Protein AF-A0A920QFM8-F1 (afdb_monomer_lite)

Foldseek 3Di:
DDDDPVVVVVVVVVVVVVCVVVVDPDPPPPPDPPPQPDPVLVVDDDPVSSVVVSVVVVVVVVVVVVVVVVVVVVVVVVVVVLVVVQVVPPPDPDPPPNPPPPPPDPVPDPPPDDDDD

Secondary structure (DSSP, 8-state):
----HHHHHHHHHHHHHHHHHHTSSS----------SSGGGGG--SHHHHHHHHHHHHHHHHHHHHHHHHHHHHHHHHHHHHHHHHHTTTSSPPPTT-----PPPGGGS--TT----

Structure (mmCIF, N/CA/C/O backbone):
data_AF-A0A920QFM8-F1
#
_entry.id   AF-A0A920QFM8-F1
#
loop_
_atom_site.group_PDB
_atom_site.id
_atom_site.type_symbol
_atom_site.label_atom_id
_atom_site.label_alt_id
_atom_site.label_comp_id
_atom_site.label_asym_id
_atom_site.label_entity_id
_atom_site.label_seq_id
_atom_site.pdbx_PDB_ins_code
_atom_site.Cartn_x
_atom_site.Cartn_y
_atom_site.Cartn_z
_atom_site.occupancy
_atom_site.B_iso_or_equiv
_atom_site.auth_seq_id
_atom_site.auth_comp_id
_atom_site.auth_asym_id
_atom_site.auth_atom_id
_atom_site.pdbx_PDB_model_num
ATOM 1 N N . MET A 1 1 ? -30.420 27.081 65.903 1.00 52.19 1 MET A N 1
ATOM 2 C CA . MET A 1 1 ? -29.698 25.853 65.495 1.00 52.19 1 MET A CA 1
ATOM 3 C C . MET A 1 1 ? -28.264 25.964 65.990 1.00 52.19 1 MET A C 1
ATOM 5 O O . MET A 1 1 ? -27.603 26.933 65.645 1.00 52.19 1 MET A O 1
ATOM 9 N N . LYS A 1 2 ? -27.818 25.069 66.882 1.00 56.44 2 LYS A N 1
ATOM 10 C CA . LYS A 1 2 ? -26.460 25.116 67.451 1.00 56.44 2 LYS A CA 1
ATOM 11 C C . LYS A 1 2 ? -25.450 24.761 66.357 1.00 56.44 2 LYS A C 1
ATOM 13 O O . LYS A 1 2 ? -25.511 23.669 65.801 1.00 56.44 2 LYS A O 1
ATOM 18 N N . TYR A 1 3 ? -24.564 25.701 66.043 1.00 58.47 3 TYR A N 1
ATOM 19 C CA . TYR A 1 3 ? -23.457 25.510 65.112 1.00 58.47 3 TYR A CA 1
ATOM 20 C C . TYR A 1 3 ? -22.505 24.468 65.702 1.00 58.47 3 TYR A C 1
ATOM 22 O O . TYR A 1 3 ? -21.868 24.730 66.720 1.00 58.47 3 TYR A O 1
ATOM 30 N N . ASN A 1 4 ? -22.470 23.268 65.117 1.00 68.75 4 ASN A N 1
ATOM 31 C CA . ASN A 1 4 ? -21.675 22.163 65.639 1.00 68.75 4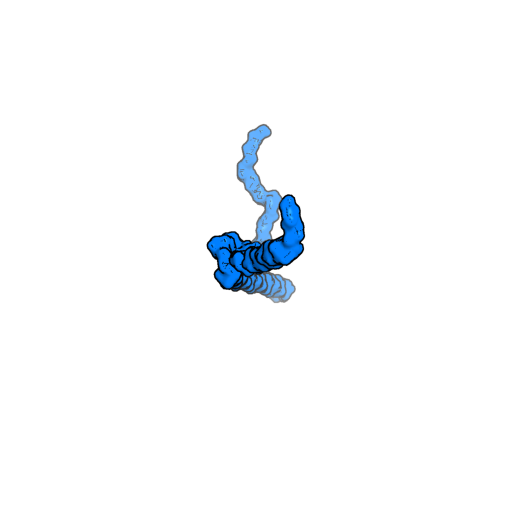 ASN A CA 1
ATOM 32 C C . ASN A 1 4 ? -20.498 21.900 64.680 1.00 68.75 4 ASN A C 1
ATOM 34 O O . ASN A 1 4 ? -20.677 21.233 63.657 1.00 68.75 4 ASN A O 1
ATOM 38 N N . PRO A 1 5 ? -19.307 22.462 64.956 1.00 69.88 5 PRO A N 1
ATOM 39 C CA . PRO A 1 5 ? -18.204 22.528 63.994 1.00 69.88 5 PRO A CA 1
ATOM 40 C C . PRO A 1 5 ? -17.694 21.143 63.576 1.00 69.88 5 PRO A C 1
ATOM 42 O O . PRO A 1 5 ? -17.269 20.960 62.439 1.00 69.88 5 PRO A O 1
ATOM 45 N N . LEU A 1 6 ? -17.820 20.149 64.460 1.00 75.56 6 LEU A N 1
ATOM 46 C CA . LEU A 1 6 ? -17.471 18.755 64.185 1.00 75.56 6 LEU A CA 1
ATOM 47 C C . LEU A 1 6 ? -18.340 18.136 63.083 1.00 75.56 6 LEU A C 1
ATOM 49 O O . LEU A 1 6 ? -17.827 17.421 62.230 1.00 75.56 6 LEU A O 1
ATOM 53 N N . ILE A 1 7 ? -19.640 18.445 63.059 1.00 77.19 7 ILE A N 1
ATOM 54 C CA . ILE A 1 7 ? -20.569 17.889 62.065 1.00 77.19 7 ILE A CA 1
ATOM 55 C C . ILE A 1 7 ? -20.259 18.470 60.681 1.00 77.19 7 ILE A C 1
ATOM 57 O O . ILE A 1 7 ? -20.156 17.729 59.708 1.00 77.19 7 ILE A O 1
ATOM 61 N N . ASN A 1 8 ? -20.016 19.779 60.598 1.00 76.50 8 ASN A N 1
ATOM 62 C CA . ASN A 1 8 ? -19.649 20.428 59.337 1.00 76.50 8 ASN A CA 1
ATOM 63 C C . ASN A 1 8 ? -18.282 19.966 58.819 1.00 76.50 8 ASN A C 1
ATOM 65 O O . ASN A 1 8 ? -18.108 19.823 57.610 1.00 76.50 8 ASN A O 1
ATOM 69 N N . PHE A 1 9 ? -17.328 19.696 59.715 1.00 81.19 9 PHE A N 1
ATOM 70 C CA . PHE A 1 9 ? -16.028 19.152 59.334 1.00 81.19 9 PHE A CA 1
ATOM 71 C C . PHE A 1 9 ? -16.165 17.754 58.724 1.00 81.19 9 PHE A C 1
ATOM 73 O O . PHE A 1 9 ? -15.629 17.508 57.648 1.00 81.19 9 PHE A O 1
ATOM 80 N N . VAL A 1 10 ? -16.945 16.872 59.356 1.00 85.00 10 VAL A N 1
ATOM 81 C CA . VAL A 1 10 ? -17.202 15.512 58.855 1.00 85.00 10 VAL A CA 1
ATOM 82 C C . VAL A 1 10 ? -17.940 15.532 57.514 1.00 85.00 10 VAL A C 1
ATOM 84 O O . VAL A 1 10 ? -17.592 14.778 56.610 1.00 85.00 10 VAL A O 1
ATOM 87 N N . ILE A 1 11 ? -18.926 16.417 57.347 1.00 84.00 11 ILE A N 1
ATOM 88 C CA . ILE A 1 11 ? -19.647 16.559 56.075 1.00 84.00 11 ILE A CA 1
ATOM 89 C C . ILE A 1 11 ? -18.704 17.066 54.978 1.00 84.00 11 ILE A C 1
ATOM 91 O O . ILE A 1 11 ? -18.696 16.513 53.883 1.00 84.00 11 ILE A O 1
ATOM 95 N N . SER A 1 12 ? -17.878 18.074 55.269 1.00 82.25 12 SER A N 1
ATOM 96 C CA . SER A 1 12 ? -16.934 18.650 54.304 1.00 82.25 12 SER A CA 1
ATOM 97 C C . SER A 1 12 ? -15.873 17.641 53.850 1.00 82.25 12 SER A C 1
ATOM 99 O O . SER A 1 12 ? -15.618 17.498 52.653 1.00 82.25 12 SER A O 1
ATOM 101 N N . THR A 1 13 ? -15.298 16.872 54.781 1.00 84.00 13 THR A N 1
ATOM 102 C CA . THR A 1 13 ? -14.304 15.842 54.448 1.00 84.00 13 THR A CA 1
ATOM 103 C C . THR A 1 13 ? -14.917 14.678 53.676 1.00 84.00 13 THR A C 1
ATOM 105 O O . THR A 1 13 ? -14.304 14.205 52.719 1.00 84.00 13 THR A O 1
ATOM 108 N N . ALA A 1 14 ? -16.141 14.260 54.013 1.00 84.62 14 ALA A N 1
ATOM 109 C CA . ALA A 1 14 ? -16.869 13.243 53.256 1.00 84.62 14 ALA A CA 1
ATOM 110 C C . ALA A 1 14 ? -17.173 13.703 51.820 1.00 84.62 14 ALA A C 1
ATOM 112 O O . ALA A 1 14 ? -17.014 12.931 50.872 1.00 84.62 14 ALA A O 1
ATOM 113 N N . LEU A 1 15 ? -17.550 14.973 51.641 1.00 83.06 15 LEU A N 1
ATOM 114 C CA . LEU A 1 15 ? -17.834 15.544 50.325 1.00 83.06 15 LEU A CA 1
ATOM 115 C C . LEU A 1 15 ? -16.563 15.623 49.470 1.00 83.06 15 LEU A C 1
ATOM 117 O O . LEU A 1 15 ? -16.568 15.185 48.321 1.00 83.06 15 LEU A O 1
ATOM 121 N N . LEU A 1 16 ? -15.447 16.074 50.046 1.00 80.94 16 LEU A N 1
ATOM 122 C CA . LEU A 1 16 ? -14.148 16.093 49.369 1.00 80.94 16 LEU A CA 1
ATOM 123 C C . LEU A 1 16 ? -13.668 14.683 49.002 1.00 80.94 16 LEU A C 1
ATOM 125 O O . LEU A 1 16 ? -13.232 14.465 47.873 1.00 80.94 16 LEU A O 1
ATOM 129 N N . ALA A 1 17 ? -13.813 13.710 49.906 1.00 80.06 17 ALA A N 1
ATOM 130 C CA . ALA A 1 17 ? -13.486 12.316 49.622 1.00 80.06 17 ALA A CA 1
ATOM 131 C C . ALA A 1 17 ? -14.340 11.762 48.471 1.00 80.06 17 ALA A C 1
ATOM 133 O O . ALA A 1 17 ? -13.810 11.090 47.588 1.00 80.06 17 ALA A O 1
ATOM 134 N N . SER A 1 18 ? -15.635 12.097 48.423 1.00 77.00 18 SER A N 1
ATOM 135 C CA . SER A 1 18 ? -16.528 11.682 47.335 1.00 77.00 18 SER A CA 1
ATOM 136 C C . SER A 1 18 ? -16.143 12.294 45.984 1.00 77.00 18 SER A C 1
ATOM 138 O O . SER A 1 18 ? -16.150 11.591 44.976 1.00 77.00 18 SER A O 1
ATOM 140 N N . ILE A 1 19 ? -15.711 13.560 45.957 1.00 75.69 19 ILE A N 1
ATOM 141 C CA . ILE A 1 19 ? -15.235 14.224 44.737 1.00 75.69 19 ILE A CA 1
ATOM 142 C C . ILE A 1 19 ? -13.947 13.553 44.246 1.00 75.69 19 ILE A C 1
ATOM 144 O O . ILE A 1 19 ? -13.844 13.227 43.064 1.00 75.69 19 ILE A O 1
ATOM 148 N N . VAL A 1 20 ? -13.006 13.258 45.148 1.00 70.81 20 VAL A N 1
ATOM 149 C CA . VAL A 1 20 ? -11.749 12.566 44.815 1.00 70.81 20 VAL A C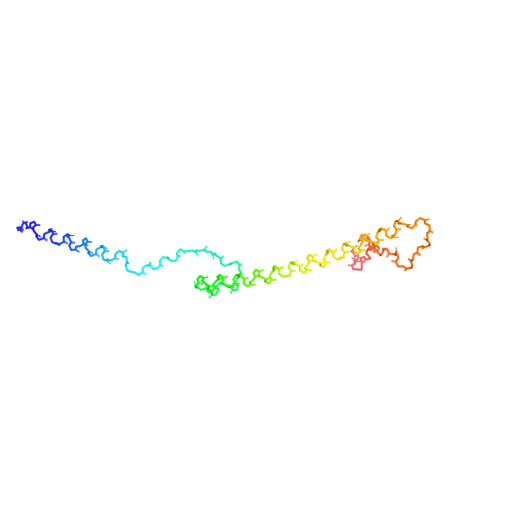A 1
ATOM 150 C C . VAL A 1 20 ? -12.009 11.141 44.313 1.00 70.81 20 VAL A C 1
ATOM 152 O O . VAL A 1 20 ? -11.432 10.733 43.306 1.00 70.81 20 VAL A O 1
ATOM 155 N N . LEU A 1 21 ? -12.923 10.403 44.950 1.00 67.38 21 LEU A N 1
ATOM 156 C CA . LEU A 1 21 ? -13.315 9.050 44.534 1.00 67.38 21 LEU A CA 1
ATOM 157 C C . LEU A 1 21 ? -14.096 9.044 43.207 1.00 67.38 21 LEU A C 1
ATOM 159 O O . LEU A 1 21 ? -13.938 8.125 42.403 1.00 67.38 21 LEU A O 1
ATOM 163 N N . SER A 1 22 ? -14.893 10.080 42.932 1.00 66.00 22 SER A N 1
ATOM 164 C CA . SER A 1 22 ? -15.620 10.236 41.662 1.00 66.00 22 SER A CA 1
ATOM 165 C C . SER A 1 22 ? -14.742 10.744 40.507 1.00 66.00 22 SER A C 1
ATOM 167 O O . SER A 1 22 ? -15.106 10.598 39.341 1.00 66.00 22 SER A O 1
ATOM 169 N N . GLY A 1 23 ? -13.566 11.304 40.814 1.00 58.97 23 GLY A N 1
ATOM 170 C CA . GLY A 1 23 ? -12.726 12.029 39.863 1.00 58.97 23 GLY A CA 1
ATOM 171 C C . GLY A 1 23 ? -11.917 11.183 38.876 1.00 58.97 23 GLY A C 1
ATOM 172 O O . GLY A 1 23 ? -11.395 11.747 3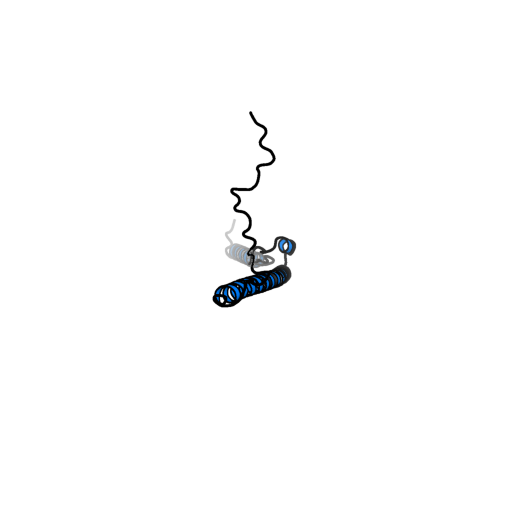7.919 1.00 58.97 23 GLY A O 1
ATOM 173 N N . CYS A 1 24 ? -11.791 9.861 39.051 1.00 61.00 24 CYS A N 1
ATOM 174 C CA . CYS A 1 24 ? -10.898 9.080 38.179 1.00 61.00 24 CYS A CA 1
ATOM 175 C C . CYS A 1 24 ? -11.279 7.609 37.954 1.00 61.00 24 CYS A C 1
ATOM 177 O O . CYS A 1 24 ? -10.410 6.786 37.669 1.00 61.00 24 CYS A O 1
ATOM 179 N N . SER A 1 25 ? -12.562 7.244 38.034 1.00 60.47 25 SER A N 1
ATOM 180 C CA . SER A 1 25 ? -12.996 5.904 37.614 1.00 60.47 25 SER A CA 1
ATOM 181 C C . SER A 1 25 ? -13.687 5.963 36.247 1.00 60.47 25 SER A C 1
ATOM 183 O O . SER A 1 25 ? -14.776 6.501 36.081 1.00 60.47 25 SER A O 1
ATOM 185 N N . GLY A 1 26 ? -13.011 5.445 35.219 1.00 55.41 26 GLY A N 1
ATOM 186 C CA . GLY A 1 26 ? -13.655 5.068 33.955 1.00 55.41 26 GLY A CA 1
ATOM 187 C C . GLY A 1 26 ? -13.396 5.948 32.731 1.00 55.41 26 GLY A C 1
ATOM 188 O O . GLY A 1 26 ? -13.716 5.518 31.623 1.00 55.41 26 GLY A O 1
ATOM 189 N N . ARG A 1 27 ? -12.759 7.120 32.847 1.00 50.16 27 ARG A N 1
ATOM 190 C CA . ARG A 1 27 ? -12.333 7.857 31.643 1.00 50.16 27 ARG A CA 1
ATOM 191 C C . ARG A 1 27 ? -11.076 7.226 31.052 1.00 50.16 27 ARG A C 1
ATOM 193 O O . ARG A 1 27 ? -9.956 7.624 31.353 1.00 50.16 27 ARG A O 1
ATOM 200 N N . ARG A 1 28 ? -11.271 6.254 30.157 1.00 53.59 28 ARG A N 1
ATOM 201 C CA . ARG A 1 28 ? -10.255 5.877 29.167 1.00 53.59 28 ARG A CA 1
ATOM 202 C C . ARG A 1 28 ? -10.057 7.071 28.236 1.00 53.59 28 ARG A C 1
ATOM 204 O O . ARG A 1 28 ? -10.791 7.238 27.266 1.00 53.59 28 ARG A O 1
ATOM 211 N N . VAL A 1 29 ? -9.105 7.938 28.563 1.00 48.31 29 VAL A N 1
ATOM 212 C CA . VAL A 1 29 ? -8.669 8.998 27.657 1.00 48.31 29 VAL A CA 1
ATOM 213 C C . VAL A 1 29 ? -7.871 8.318 26.548 1.00 48.31 29 VAL A C 1
ATOM 215 O O . VAL A 1 29 ? -6.687 8.032 26.703 1.00 48.31 29 VAL A O 1
ATOM 218 N N . TYR A 1 30 ? -8.538 8.002 25.438 1.00 50.25 30 TYR A N 1
ATOM 219 C CA . TYR A 1 30 ? -7.876 7.581 24.207 1.00 50.25 30 TYR A CA 1
ATOM 220 C C . TYR A 1 30 ? -7.214 8.813 23.580 1.00 50.25 30 TYR A C 1
ATOM 222 O O . TYR A 1 30 ? -7.699 9.375 22.603 1.00 50.25 30 TYR A O 1
ATOM 230 N N . VAL A 1 31 ? -6.108 9.275 24.165 1.00 55.34 31 VAL A N 1
ATOM 231 C CA . VAL A 1 31 ? -5.173 10.118 23.419 1.00 55.34 31 VAL A CA 1
ATOM 232 C C . VAL A 1 31 ? -4.644 9.226 22.309 1.00 55.34 31 VAL A C 1
ATOM 234 O O . VAL A 1 31 ? -4.138 8.160 22.618 1.00 55.34 31 VAL A O 1
ATOM 237 N N . TYR A 1 32 ? -4.905 9.592 21.056 1.00 49.12 32 TYR A N 1
ATOM 238 C CA . TYR A 1 32 ? -4.075 9.459 19.850 1.00 49.12 32 TYR A CA 1
ATOM 239 C C . TYR A 1 32 ? -5.025 9.477 18.644 1.00 49.12 32 TYR A C 1
ATOM 241 O O . TYR A 1 32 ? -5.260 8.455 17.999 1.00 49.12 32 TYR A O 1
ATOM 249 N N . GLU A 1 33 ? -5.561 10.656 18.309 1.00 57.69 33 GLU A N 1
ATOM 250 C CA . GLU A 1 33 ? -6.160 10.914 16.994 1.00 57.69 33 GLU A CA 1
ATOM 251 C C . GLU A 1 33 ? -5.060 10.900 15.923 1.00 57.69 33 GLU A C 1
ATOM 253 O O . GLU A 1 33 ? -4.721 11.912 15.316 1.00 57.69 33 GLU A O 1
ATOM 258 N N . LYS A 1 34 ? -4.456 9.739 15.665 1.00 60.53 34 LYS A N 1
ATOM 259 C CA . LYS A 1 34 ? -3.800 9.550 14.378 1.00 60.53 34 LYS A CA 1
ATOM 260 C C . LYS A 1 34 ? -4.906 9.178 13.403 1.00 60.53 34 LYS A C 1
ATOM 262 O O . LYS A 1 34 ? -5.307 8.016 13.341 1.00 60.53 34 LYS A O 1
ATOM 267 N N . ILE A 1 35 ? -5.439 10.186 12.707 1.00 67.94 35 ILE A N 1
ATOM 268 C CA . ILE A 1 35 ? -6.451 10.002 11.661 1.00 67.94 35 ILE A CA 1
ATOM 269 C C . ILE A 1 35 ? -5.945 8.891 10.726 1.00 67.94 35 ILE A C 1
ATOM 271 O O . IL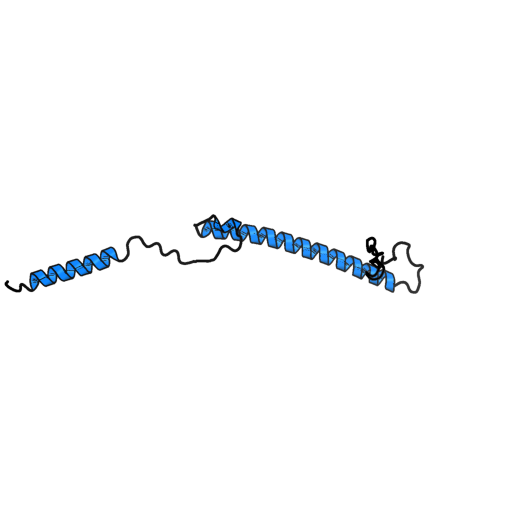E A 1 35 ? -4.835 9.011 10.200 1.00 67.94 35 ILE A O 1
ATOM 275 N N . PRO A 1 36 ? -6.699 7.790 10.542 1.00 71.50 36 PRO A N 1
ATOM 276 C CA . PRO A 1 36 ? -6.269 6.702 9.679 1.00 71.50 36 PRO A CA 1
ATOM 277 C C . PRO A 1 36 ? -6.027 7.222 8.261 1.00 71.50 36 PRO A C 1
ATOM 279 O O . PRO A 1 36 ? -6.918 7.826 7.659 1.00 71.50 36 PRO A O 1
ATOM 282 N N . GLU A 1 37 ? -4.822 6.981 7.741 1.00 78.00 37 GLU A N 1
ATOM 283 C CA . GLU A 1 37 ? -4.397 7.487 6.432 1.00 78.00 37 GLU A CA 1
ATOM 284 C C . GLU A 1 37 ? -5.191 6.839 5.290 1.00 78.00 37 GLU A C 1
ATOM 286 O O . GLU A 1 37 ? -5.534 7.496 4.309 1.00 78.00 37 GLU A O 1
ATOM 291 N N . ALA A 1 38 ? -5.538 5.556 5.430 1.00 82.94 38 ALA A N 1
ATOM 292 C CA . ALA A 1 38 ? -6.415 4.860 4.498 1.00 82.94 38 ALA A CA 1
ATOM 293 C C . ALA A 1 38 ? -7.867 4.859 5.002 1.00 82.94 38 ALA A C 1
ATOM 295 O O . ALA A 1 38 ? -8.141 4.454 6.135 1.00 82.94 38 ALA A O 1
ATOM 296 N N . ASN A 1 39 ? -8.817 5.233 4.133 1.00 84.88 39 ASN A N 1
ATOM 297 C CA . ASN A 1 39 ? -10.254 5.225 4.450 1.00 84.88 39 ASN A CA 1
ATOM 298 C C . ASN A 1 39 ? -10.744 3.853 4.941 1.00 84.88 39 ASN A C 1
ATOM 300 O O . ASN A 1 39 ? -11.538 3.782 5.873 1.00 84.88 39 ASN A O 1
ATOM 304 N N . GLU A 1 40 ? -10.223 2.765 4.371 1.00 85.81 40 GLU A N 1
ATOM 305 C CA . GLU A 1 40 ? -10.559 1.389 4.764 1.00 85.81 40 GLU A CA 1
ATOM 306 C C . GLU A 1 40 ? -10.174 1.066 6.219 1.00 85.81 40 GLU A C 1
ATOM 308 O O . GLU A 1 40 ? -10.799 0.214 6.852 1.00 85.81 40 GLU A O 1
ATOM 313 N N . CYS A 1 41 ? -9.182 1.764 6.783 1.00 86.00 41 CYS A N 1
ATOM 314 C CA . CYS A 1 41 ? -8.721 1.558 8.155 1.00 86.00 41 CYS A CA 1
ATOM 315 C C . CYS A 1 41 ? -9.558 2.313 9.197 1.00 86.00 41 CYS A C 1
ATOM 317 O O . CYS A 1 41 ? -9.423 2.033 10.386 1.00 86.00 41 CYS A O 1
ATOM 319 N N . ARG A 1 42 ? -10.459 3.213 8.772 1.00 83.25 42 ARG A N 1
ATOM 320 C CA . ARG A 1 42 ? -11.353 3.977 9.666 1.00 83.25 42 ARG A CA 1
ATOM 321 C C . ARG A 1 42 ? -12.421 3.127 10.350 1.00 83.25 42 ARG A C 1
ATOM 323 O O . ARG A 1 42 ? -13.015 3.572 11.321 1.00 83.25 42 ARG A O 1
ATOM 330 N N . ARG A 1 43 ? -12.651 1.902 9.871 1.00 82.88 43 ARG A N 1
ATOM 331 C CA . ARG A 1 43 ? -13.587 0.951 10.493 1.00 82.88 43 ARG A CA 1
ATOM 332 C C . ARG A 1 43 ? -13.107 0.401 11.840 1.00 82.88 43 ARG A C 1
ATOM 334 O O . ARG A 1 43 ? -13.885 -0.235 12.540 1.00 82.88 43 ARG A O 1
ATOM 341 N N . TYR A 1 44 ? -11.828 0.578 12.167 1.00 81.19 44 TYR A N 1
ATOM 342 C CA . TYR A 1 44 ? -11.230 0.068 13.394 1.00 81.19 44 TYR A CA 1
ATOM 343 C C . TYR A 1 44 ? -11.150 1.166 14.450 1.00 81.19 44 TYR A C 1
ATOM 345 O O . TYR A 1 44 ? -10.737 2.285 14.158 1.00 81.19 44 TYR A O 1
ATOM 353 N N . THR A 1 45 ? -11.508 0.823 15.684 1.00 77.50 45 THR A N 1
ATOM 354 C CA . THR A 1 45 ? -11.462 1.733 16.838 1.00 77.50 45 THR A CA 1
ATOM 355 C C . THR A 1 45 ? -10.200 1.535 17.675 1.00 77.50 45 THR A C 1
ATOM 357 O O . THR A 1 45 ? -9.689 2.478 18.272 1.00 77.50 45 THR A O 1
ATOM 360 N N . GLU A 1 46 ? -9.655 0.316 17.699 1.00 82.69 46 GLU A N 1
ATOM 361 C CA . GLU A 1 46 ? -8.435 0.005 18.437 1.00 82.69 46 GLU A CA 1
ATOM 362 C C . GLU A 1 46 ? -7.173 0.430 17.680 1.00 82.69 46 GLU A C 1
ATOM 364 O O . GLU A 1 46 ? -6.961 0.070 16.517 1.00 82.69 46 GLU A O 1
ATOM 369 N N . TYR A 1 47 ? -6.265 1.104 18.389 1.00 78.00 47 TYR A N 1
ATOM 370 C CA . TYR A 1 47 ? -4.993 1.590 17.849 1.00 78.00 47 TYR A CA 1
ATOM 371 C C . TYR A 1 47 ? -4.188 0.507 17.115 1.00 78.00 47 TYR A C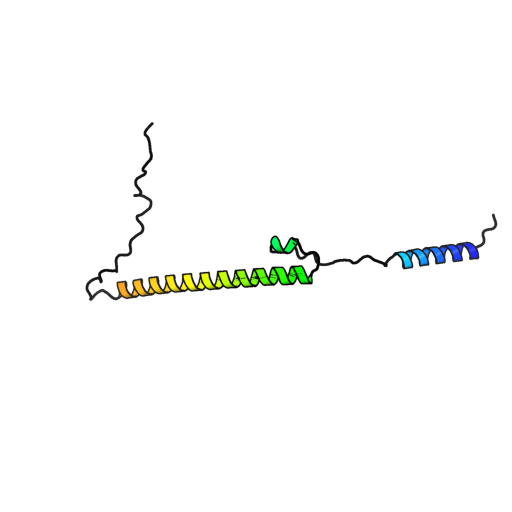 1
ATOM 373 O O . TYR A 1 47 ? -3.734 0.721 15.989 1.00 78.00 47 TYR A O 1
ATOM 381 N N . PHE A 1 48 ? -4.017 -0.674 17.720 1.00 84.81 48 PHE A N 1
ATOM 382 C CA . PHE A 1 48 ? -3.216 -1.747 17.122 1.00 84.81 48 PHE A CA 1
ATOM 383 C C . PHE A 1 48 ? -3.812 -2.249 15.804 1.00 84.81 48 PHE A C 1
ATOM 385 O O . PHE A 1 48 ? -3.071 -2.578 14.873 1.00 84.81 48 PHE A O 1
ATOM 392 N N . GLN A 1 49 ? -5.140 -2.256 15.695 1.00 86.19 49 GLN A N 1
ATOM 393 C CA . GLN A 1 49 ? -5.842 -2.663 14.483 1.00 86.19 49 GLN A CA 1
ATOM 394 C C . GLN A 1 49 ? -5.689 -1.608 13.377 1.00 86.19 49 GLN A C 1
ATOM 396 O O . GLN A 1 49 ? -5.320 -1.956 12.251 1.00 86.19 49 GLN A O 1
ATOM 401 N N . VAL A 1 50 ? -5.858 -0.322 13.711 1.00 85.69 50 VAL A N 1
ATOM 402 C CA . VAL A 1 50 ? -5.625 0.810 12.792 1.00 85.69 50 VAL A CA 1
ATOM 403 C C . VAL A 1 50 ? -4.175 0.824 12.298 1.00 85.69 50 VAL A C 1
ATOM 405 O O . VAL A 1 50 ? -3.923 0.894 11.095 1.00 85.69 50 VAL A O 1
ATOM 408 N N . SER A 1 51 ? -3.209 0.690 13.209 1.00 85.00 51 SER A N 1
ATOM 409 C CA . SER A 1 51 ? -1.773 0.688 12.902 1.00 85.00 51 SER A CA 1
ATOM 410 C C . SER A 1 51 ? -1.386 -0.469 11.975 1.00 85.00 51 SER A C 1
ATOM 412 O O . SER A 1 51 ? -0.722 -0.268 10.953 1.00 85.00 51 SER A O 1
ATOM 414 N N . LYS A 1 52 ? -1.875 -1.684 12.257 1.00 90.00 52 LYS A N 1
ATOM 415 C CA . LYS A 1 52 ? -1.649 -2.863 11.407 1.00 90.00 52 LYS A CA 1
ATOM 416 C C . LYS A 1 52 ? -2.266 -2.691 10.017 1.00 90.00 52 LYS A C 1
ATOM 418 O O . LYS A 1 52 ? -1.637 -3.062 9.023 1.00 90.00 52 LYS A O 1
ATOM 423 N N . CYS A 1 53 ? -3.466 -2.116 9.941 1.00 89.88 53 CYS A N 1
ATOM 424 C CA . CYS A 1 53 ? -4.139 -1.820 8.681 1.00 89.88 53 CYS A CA 1
ATOM 425 C C . CYS A 1 53 ? -3.341 -0.809 7.842 1.00 89.88 53 CYS A C 1
ATOM 427 O O . CYS A 1 53 ? -2.963 -1.120 6.710 1.00 89.88 53 CYS A O 1
ATOM 429 N N . ASN A 1 54 ? -2.969 0.339 8.417 1.00 89.06 54 ASN A N 1
ATOM 430 C CA . ASN A 1 54 ? -2.173 1.358 7.726 1.00 89.06 54 ASN A CA 1
ATOM 431 C C . ASN A 1 54 ? -0.827 0.792 7.249 1.00 89.06 54 ASN A C 1
ATOM 433 O O . ASN A 1 54 ? -0.452 0.968 6.089 1.00 89.06 54 ASN A O 1
ATOM 437 N N . ARG A 1 55 ? -0.131 0.008 8.087 1.00 89.50 55 ARG A N 1
ATOM 438 C CA . ARG A 1 55 ? 1.135 -0.648 7.711 1.00 89.50 55 ARG A CA 1
ATOM 439 C C . ARG A 1 55 ? 0.985 -1.549 6.481 1.00 89.50 55 ARG A C 1
ATOM 441 O O . ARG A 1 55 ? 1.867 -1.561 5.620 1.00 89.50 55 ARG A O 1
ATOM 448 N N . LYS A 1 56 ? -0.128 -2.281 6.366 1.00 92.62 56 LYS A N 1
ATOM 449 C CA . LYS A 1 56 ? -0.427 -3.106 5.185 1.00 92.62 56 LYS A CA 1
ATOM 450 C C . LYS A 1 56 ? -0.608 -2.242 3.933 1.00 92.62 56 LYS A C 1
ATOM 452 O O . LYS A 1 56 ? -0.044 -2.580 2.891 1.00 92.62 56 LYS A O 1
ATOM 457 N N . HIS A 1 57 ? -1.335 -1.128 4.030 1.00 91.25 57 HIS A N 1
ATOM 458 C CA . HIS A 1 57 ? -1.502 -0.194 2.910 1.00 91.25 57 HIS A CA 1
ATOM 459 C C . HIS A 1 57 ? -0.171 0.410 2.460 1.00 91.25 57 HIS A C 1
ATOM 461 O O . HIS A 1 57 ? 0.124 0.378 1.263 1.00 91.25 57 HIS A O 1
ATOM 467 N N . HIS A 1 58 ? 0.672 0.863 3.393 1.00 89.12 58 HIS A N 1
ATOM 468 C CA . HIS A 1 58 ? 2.007 1.364 3.060 1.00 89.12 58 HIS A CA 1
ATOM 469 C C . HIS A 1 58 ? 2.844 0.317 2.333 1.00 89.12 58 HIS A C 1
ATOM 471 O O . HIS A 1 58 ? 3.433 0.618 1.301 1.00 89.12 58 HIS A O 1
ATOM 477 N N . PHE A 1 59 ? 2.861 -0.931 2.806 1.00 92.81 59 PHE A N 1
ATOM 478 C CA . PHE A 1 59 ? 3.636 -1.988 2.157 1.00 92.81 59 PHE A CA 1
ATOM 479 C C . PHE A 1 59 ? 3.199 -2.228 0.704 1.00 92.81 59 PHE A C 1
ATOM 481 O O . PHE A 1 59 ? 4.031 -2.320 -0.203 1.00 92.81 59 PHE A O 1
ATOM 488 N N . VAL A 1 60 ? 1.887 -2.293 0.461 1.00 91.75 60 VAL A N 1
ATOM 489 C CA . VAL A 1 60 ? 1.340 -2.459 -0.893 1.00 91.75 60 VAL A CA 1
ATOM 490 C C . VAL A 1 60 ? 1.692 -1.260 -1.774 1.00 91.75 60 VAL A C 1
ATOM 492 O O . VAL A 1 60 ? 2.089 -1.443 -2.927 1.00 91.75 60 VAL A O 1
ATOM 495 N N . MET A 1 61 ? 1.575 -0.045 -1.242 1.00 92.06 61 MET A N 1
ATOM 496 C CA . MET A 1 61 ? 1.872 1.186 -1.970 1.00 92.06 61 MET A CA 1
ATOM 497 C C . MET A 1 61 ? 3.357 1.292 -2.324 1.00 92.06 61 MET A C 1
ATOM 499 O O . MET A 1 61 ? 3.686 1.509 -3.489 1.00 92.06 61 MET A O 1
ATOM 503 N N . SER A 1 62 ? 4.252 1.015 -1.375 1.00 92.19 62 SER A N 1
ATOM 504 C CA . SER A 1 62 ? 5.699 0.970 -1.602 1.00 92.19 62 SER A CA 1
ATOM 505 C C . SER A 1 62 ? 6.076 -0.065 -2.660 1.00 92.19 62 SER A C 1
ATOM 507 O O . SER A 1 62 ? 6.885 0.218 -3.542 1.00 92.19 62 SER A O 1
ATOM 509 N N . LYS A 1 63 ? 5.442 -1.245 -2.652 1.00 94.38 63 LYS A N 1
ATOM 510 C CA . LYS A 1 63 ? 5.663 -2.270 -3.684 1.00 94.38 63 LYS A CA 1
ATOM 511 C C . LYS A 1 63 ? 5.231 -1.793 -5.074 1.00 94.38 63 LYS A C 1
ATOM 513 O O . LYS A 1 63 ? 5.929 -2.056 -6.054 1.00 94.38 63 LYS A O 1
ATOM 518 N N . LYS A 1 64 ? 4.089 -1.102 -5.176 1.00 94.31 64 LYS A N 1
ATOM 519 C CA . LYS A 1 64 ? 3.616 -0.508 -6.440 1.00 94.31 64 LYS A CA 1
ATOM 520 C C . LYS A 1 64 ? 4.576 0.577 -6.929 1.00 94.31 64 LYS A C 1
ATOM 522 O O . LYS A 1 64 ? 4.970 0.542 -8.093 1.00 94.31 64 LYS A O 1
ATOM 527 N N . LEU A 1 65 ? 4.996 1.474 -6.038 1.00 94.62 65 LEU A N 1
ATOM 528 C CA . LEU A 1 65 ? 5.943 2.543 -6.342 1.00 94.62 65 LEU A CA 1
ATOM 529 C C . LEU A 1 65 ? 7.275 1.978 -6.844 1.00 94.62 65 LEU A C 1
ATOM 531 O O . LEU A 1 65 ? 7.752 2.378 -7.902 1.00 94.62 65 LEU A O 1
ATOM 535 N N . PHE A 1 66 ? 7.833 0.987 -6.148 1.00 95.44 66 PHE A N 1
ATOM 536 C CA . PHE A 1 66 ? 9.083 0.344 -6.545 1.00 95.44 66 PHE A CA 1
ATOM 537 C C . PHE A 1 66 ? 9.000 -0.275 -7.948 1.00 95.44 66 PHE A C 1
ATOM 539 O O . PHE A 1 66 ? 9.878 -0.058 -8.782 1.00 95.44 66 PHE A O 1
ATOM 546 N N . ARG A 1 67 ? 7.909 -0.991 -8.254 1.00 94.56 67 ARG A N 1
ATOM 547 C CA . ARG A 1 67 ? 7.676 -1.553 -9.597 1.00 94.56 67 ARG A CA 1
ATOM 548 C C . ARG A 1 67 ? 7.561 -0.471 -10.670 1.00 94.56 67 ARG A C 1
ATOM 550 O O . ARG A 1 67 ? 8.094 -0.647 -11.768 1.00 94.56 67 ARG A O 1
ATOM 557 N N . ALA A 1 68 ? 6.883 0.636 -10.368 1.00 95.00 68 ALA A N 1
ATOM 558 C CA . ALA A 1 68 ? 6.770 1.765 -11.284 1.00 95.00 68 ALA A CA 1
ATOM 559 C C . ALA A 1 68 ? 8.147 2.388 -11.561 1.00 95.00 68 ALA A C 1
ATOM 561 O O . ALA A 1 68 ? 8.517 2.539 -12.723 1.00 95.00 68 ALA A O 1
ATOM 562 N N . ILE A 1 69 ? 8.945 2.646 -10.518 1.00 94.25 69 ILE A N 1
ATOM 563 C CA . ILE A 1 69 ? 10.318 3.163 -10.637 1.00 94.25 69 ILE A CA 1
ATOM 564 C C . ILE A 1 69 ? 11.173 2.228 -11.497 1.00 94.25 69 ILE A C 1
ATOM 566 O O . ILE A 1 69 ? 11.812 2.676 -12.448 1.00 94.25 69 ILE A O 1
ATOM 570 N N . GLN A 1 70 ? 11.147 0.922 -11.224 1.00 94.44 70 GLN A N 1
ATOM 571 C CA . GLN A 1 70 ? 11.922 -0.059 -11.983 1.00 94.44 70 GLN A CA 1
ATOM 572 C C . GLN A 1 70 ? 11.526 -0.083 -13.466 1.00 94.44 70 GLN A C 1
ATOM 574 O O . GLN A 1 70 ? 12.387 -0.085 -14.347 1.00 94.44 70 GLN A O 1
ATOM 579 N N . THR A 1 71 ? 10.224 -0.056 -13.757 1.00 93.12 71 THR A N 1
ATOM 580 C CA . THR A 1 71 ? 9.709 -0.049 -15.135 1.00 93.12 71 THR A CA 1
ATOM 581 C C . THR A 1 71 ? 10.132 1.216 -15.877 1.00 93.12 71 THR A C 1
ATOM 583 O O . THR A 1 71 ? 10.591 1.144 -17.020 1.00 93.12 71 THR A O 1
ATOM 586 N N . THR A 1 72 ? 10.021 2.372 -15.225 1.00 93.12 72 THR A N 1
ATOM 587 C CA . THR A 1 72 ? 10.431 3.661 -15.786 1.00 93.12 72 THR A CA 1
ATOM 588 C C . THR A 1 72 ? 11.933 3.692 -16.047 1.00 93.12 72 THR A C 1
ATOM 590 O O . THR A 1 72 ? 12.345 4.022 -17.158 1.00 93.12 72 THR A O 1
ATOM 593 N N . ASN A 1 73 ? 12.753 3.244 -15.094 1.00 92.75 73 ASN A N 1
ATOM 594 C CA . ASN A 1 73 ? 14.205 3.163 -15.257 1.00 92.75 73 ASN A CA 1
ATOM 595 C C . ASN A 1 73 ? 14.603 2.239 -16.411 1.00 92.75 73 ASN A C 1
ATOM 597 O O . ASN A 1 73 ? 15.460 2.595 -17.220 1.00 92.75 73 ASN A O 1
ATOM 601 N N . ASN A 1 74 ? 13.940 1.089 -16.555 1.00 90.50 74 ASN A N 1
ATOM 602 C CA . ASN A 1 74 ? 14.182 0.177 -17.673 1.00 90.50 74 ASN A CA 1
ATOM 603 C C . ASN A 1 74 ? 13.849 0.825 -19.025 1.00 90.50 74 ASN A C 1
ATOM 605 O O . ASN A 1 74 ? 14.625 0.707 -19.976 1.00 90.50 74 ASN A O 1
ATOM 609 N N . ARG A 1 75 ? 12.723 1.546 -19.116 1.00 88.38 75 ARG A N 1
ATOM 610 C CA . ARG A 1 75 ? 12.333 2.280 -20.332 1.00 88.38 75 ARG A CA 1
ATOM 611 C C . ARG A 1 75 ? 13.328 3.392 -20.665 1.00 88.38 75 ARG A C 1
ATOM 613 O O . ARG A 1 75 ? 13.755 3.488 -21.815 1.00 88.38 75 ARG A O 1
ATOM 620 N N . LEU A 1 76 ? 13.736 4.184 -19.673 1.00 87.88 76 LEU A N 1
ATOM 621 C CA . LEU A 1 76 ? 14.719 5.256 -19.845 1.00 87.88 76 LEU A CA 1
ATOM 622 C C . LEU A 1 76 ? 16.074 4.707 -20.295 1.00 87.88 76 LEU A C 1
ATOM 624 O O . LEU A 1 76 ? 16.632 5.197 -21.274 1.00 87.88 76 LEU A O 1
ATOM 628 N N . LYS A 1 77 ? 16.563 3.635 -19.661 1.00 85.25 77 LYS A N 1
ATOM 629 C CA . LYS A 1 77 ? 17.810 2.964 -20.052 1.00 85.25 77 LYS A CA 1
ATOM 630 C C . LYS A 1 77 ? 17.743 2.438 -21.485 1.00 85.25 77 LYS A C 1
ATOM 632 O O . LYS A 1 77 ? 18.693 2.617 -22.244 1.00 85.25 77 LYS A O 1
ATOM 637 N N . LYS A 1 78 ? 16.619 1.833 -21.891 1.00 82.06 78 LYS A N 1
ATOM 638 C CA . LYS A 1 78 ? 16.416 1.376 -23.275 1.00 82.06 78 LYS A CA 1
ATOM 639 C C . LYS A 1 78 ? 16.470 2.545 -24.262 1.00 82.06 78 LYS A C 1
ATOM 641 O O . LYS A 1 78 ? 17.192 2.443 -25.250 1.00 82.06 78 LYS A O 1
ATOM 646 N N . LYS A 1 79 ? 15.775 3.653 -23.972 1.00 78.31 79 LYS A N 1
ATOM 647 C CA . LYS A 1 79 ? 15.763 4.853 -24.825 1.00 78.31 79 LYS A CA 1
ATOM 648 C C . LYS A 1 79 ? 17.147 5.503 -24.920 1.00 78.31 79 LYS A C 1
ATOM 650 O O . LYS A 1 79 ? 17.587 5.839 -26.013 1.00 78.31 79 LYS A O 1
ATOM 655 N N . PHE A 1 80 ? 17.863 5.621 -23.801 1.00 78.44 80 PHE A N 1
ATOM 656 C CA . PHE A 1 80 ? 19.229 6.148 -23.779 1.00 78.44 80 PHE A CA 1
ATOM 657 C C . PHE A 1 80 ? 20.183 5.273 -24.599 1.00 78.44 80 PHE A C 1
ATOM 659 O O . PHE A 1 80 ? 20.884 5.776 -25.472 1.00 78.44 80 PHE A O 1
ATOM 666 N N . ASN A 1 81 ? 20.151 3.953 -24.399 1.00 74.69 81 ASN A N 1
ATOM 667 C CA . ASN A 1 81 ? 20.986 3.021 -25.157 1.00 74.69 81 ASN A CA 1
ATOM 668 C C . ASN A 1 81 ? 20.647 3.011 -26.652 1.00 74.69 81 ASN A C 1
ATOM 670 O O . ASN A 1 81 ? 21.544 2.858 -27.475 1.00 74.69 81 ASN A O 1
ATOM 674 N N . GLN A 1 82 ? 19.371 3.170 -27.016 1.00 71.56 82 GLN A N 1
ATOM 675 C CA . GLN A 1 82 ? 18.973 3.371 -28.408 1.00 71.56 82 GLN A CA 1
ATOM 676 C C . GLN A 1 82 ? 19.576 4.662 -28.958 1.00 71.56 82 GLN A C 1
ATOM 678 O O . GLN A 1 82 ? 20.259 4.593 -29.971 1.00 71.56 82 GLN A O 1
ATOM 683 N N . LYS A 1 83 ? 19.431 5.797 -28.259 1.00 67.19 83 LYS A N 1
ATOM 684 C CA . LYS A 1 83 ? 20.034 7.076 -28.662 1.00 67.19 83 LYS A CA 1
ATOM 685 C C . LYS A 1 83 ? 21.543 6.947 -28.884 1.00 67.19 83 LYS A C 1
ATOM 687 O O . LYS A 1 83 ? 22.008 7.320 -29.950 1.00 67.19 83 LYS A O 1
ATOM 692 N N . VAL A 1 84 ? 22.281 6.347 -27.946 1.00 66.25 84 VAL A N 1
ATOM 693 C CA . VAL A 1 84 ? 23.736 6.123 -28.072 1.00 66.25 84 VAL A CA 1
ATOM 694 C C . VAL A 1 84 ? 24.074 5.251 -29.285 1.00 66.25 84 VAL A C 1
ATOM 696 O O . VAL A 1 84 ? 24.967 5.590 -30.060 1.00 66.25 84 VAL A O 1
ATOM 699 N N . LYS A 1 85 ? 23.343 4.148 -29.496 1.00 63.41 85 LYS A N 1
ATOM 700 C CA . LYS A 1 85 ? 23.526 3.281 -30.673 1.00 63.41 85 LYS A CA 1
ATOM 701 C C . LYS A 1 85 ? 23.189 3.992 -31.988 1.00 63.41 85 LYS A C 1
ATOM 703 O O . LYS A 1 85 ? 23.798 3.671 -33.005 1.00 63.41 85 LYS A O 1
ATOM 708 N N . CYS A 1 86 ? 22.231 4.919 -31.979 1.00 60.94 86 CYS A N 1
ATOM 709 C CA . CYS A 1 86 ? 21.884 5.746 -33.133 1.00 60.94 86 CYS A CA 1
ATOM 710 C C . CYS A 1 86 ? 22.946 6.823 -33.398 1.00 60.94 86 CYS A C 1
ATOM 712 O O . CYS A 1 86 ? 23.282 7.056 -34.550 1.00 60.94 86 CYS A O 1
ATOM 714 N N . THR A 1 87 ? 23.517 7.447 -32.364 1.00 60.28 87 THR A N 1
ATOM 715 C CA . THR A 1 87 ? 24.526 8.511 -32.519 1.00 60.28 87 THR A CA 1
ATOM 716 C C . THR A 1 87 ? 25.933 7.983 -32.800 1.00 60.28 87 THR A C 1
ATOM 718 O O . THR A 1 87 ? 26.737 8.692 -33.388 1.00 60.28 87 THR A O 1
ATOM 721 N N . GLN A 1 88 ? 26.248 6.732 -32.445 1.00 56.66 88 GLN A N 1
ATOM 722 C CA . GLN A 1 88 ? 27.504 6.074 -32.846 1.00 56.66 88 GLN A CA 1
ATOM 723 C C . GLN A 1 88 ? 27.553 5.705 -34.348 1.00 56.66 88 GLN A C 1
ATOM 725 O O . GLN A 1 88 ? 28.576 5.219 -34.829 1.00 56.66 88 GLN A O 1
ATOM 730 N N . LYS A 1 89 ? 26.472 5.923 -35.112 1.00 47.97 89 LYS A N 1
ATOM 731 C CA . LYS A 1 89 ? 26.351 5.567 -36.536 1.00 47.97 89 LYS A CA 1
ATOM 732 C C . LYS A 1 89 ? 26.697 6.708 -37.505 1.00 47.97 89 LYS A C 1
ATOM 734 O O . LYS A 1 89 ? 25.935 6.977 -38.423 1.00 47.97 89 LYS A O 1
ATOM 739 N N . ASN A 1 90 ? 27.882 7.304 -37.396 1.00 51.59 90 ASN A N 1
ATOM 740 C CA . ASN A 1 90 ? 28.422 8.037 -38.553 1.00 51.59 90 ASN A CA 1
ATOM 741 C C . ASN A 1 90 ? 29.003 7.095 -39.634 1.00 51.59 90 ASN A C 1
ATOM 743 O O . ASN A 1 90 ? 29.146 7.520 -40.770 1.00 51.59 90 ASN A O 1
ATOM 747 N N . ASN A 1 91 ? 29.249 5.803 -39.335 1.00 50.62 91 ASN A N 1
ATOM 748 C CA . ASN A 1 91 ? 29.933 4.866 -40.257 1.00 50.62 91 ASN A CA 1
ATOM 749 C C . ASN A 1 91 ? 29.189 3.538 -40.548 1.00 50.62 91 ASN A C 1
ATOM 751 O O . ASN A 1 91 ? 29.800 2.593 -41.043 1.00 50.62 91 ASN A O 1
ATOM 755 N N . ARG A 1 92 ? 27.897 3.385 -40.215 1.00 50.62 92 ARG A N 1
ATOM 756 C CA . ARG A 1 92 ? 27.129 2.162 -40.551 1.00 50.62 92 ARG A CA 1
ATOM 757 C C . ARG A 1 92 ? 25.731 2.511 -41.063 1.00 50.62 92 ARG A C 1
ATOM 759 O O . ARG A 1 92 ? 25.109 3.390 -40.466 1.00 50.62 92 ARG A O 1
ATOM 766 N N . PRO A 1 93 ? 25.206 1.795 -42.079 1.00 54.44 93 PRO A N 1
ATOM 767 C CA . PRO A 1 93 ? 23.863 2.036 -42.595 1.00 54.44 93 PRO A CA 1
ATOM 768 C C . PRO A 1 93 ? 22.826 1.934 -41.471 1.00 54.44 93 PRO A C 1
ATOM 770 O O . PRO A 1 93 ? 22.939 1.103 -40.559 1.00 54.44 93 PRO A O 1
ATOM 773 N N . ILE A 1 94 ? 21.847 2.837 -41.510 1.00 54.12 94 ILE A N 1
ATOM 774 C CA . ILE A 1 94 ? 20.781 2.968 -40.514 1.00 54.12 94 ILE A CA 1
ATOM 775 C C . ILE A 1 94 ? 20.076 1.605 -40.400 1.00 54.12 94 ILE A C 1
ATOM 777 O O . ILE A 1 94 ? 19.619 1.074 -41.409 1.00 54.12 94 ILE A O 1
ATOM 781 N N . PRO A 1 95 ? 20.012 0.981 -39.210 1.00 53.00 95 PRO A N 1
ATOM 782 C CA . PRO A 1 95 ? 19.372 -0.312 -39.068 1.00 53.00 95 PRO A CA 1
ATOM 783 C C . PRO A 1 95 ? 17.857 -0.093 -39.159 1.00 53.00 95 PRO A C 1
ATOM 785 O O . PRO A 1 95 ? 17.338 0.910 -38.664 1.00 53.00 95 PRO A O 1
ATOM 788 N N . THR A 1 96 ? 17.147 -1.064 -39.716 1.00 52.44 96 THR A N 1
ATOM 789 C CA . THR A 1 96 ? 15.716 -1.045 -40.079 1.00 52.44 96 THR A CA 1
ATOM 790 C C . THR A 1 96 ? 14.726 -0.812 -38.916 1.00 52.44 96 THR A C 1
ATOM 792 O O . THR A 1 96 ? 13.521 -0.932 -39.093 1.00 52.44 96 THR A O 1
ATOM 795 N N . GLY A 1 97 ? 15.207 -0.467 -37.717 1.00 52.00 97 GLY A N 1
ATOM 796 C CA . GLY A 1 97 ? 14.420 -0.166 -36.516 1.00 52.00 97 GLY A CA 1
ATOM 797 C C . GLY A 1 97 ? 14.814 1.135 -35.801 1.00 52.00 97 GLY A C 1
ATOM 798 O O . GLY A 1 97 ? 14.438 1.322 -34.648 1.00 52.00 97 GLY A O 1
ATOM 799 N N . CYS A 1 98 ? 15.587 2.018 -36.445 1.00 52.03 98 CYS A N 1
ATOM 800 C CA . CYS A 1 98 ? 15.936 3.354 -35.932 1.00 52.03 98 CYS A CA 1
ATOM 801 C C . CYS A 1 98 ? 14.950 4.450 -36.359 1.00 52.03 98 CYS A C 1
ATOM 803 O O . CYS A 1 98 ? 15.290 5.629 -36.324 1.00 52.03 98 CYS A O 1
ATOM 805 N N . TYR A 1 99 ? 13.728 4.085 -36.734 1.00 52.78 99 TYR A N 1
ATOM 806 C CA . TYR A 1 99 ? 12.646 5.052 -36.809 1.00 52.78 99 TYR A CA 1
ATOM 807 C C . TYR A 1 99 ? 12.213 5.337 -35.369 1.00 52.78 99 TYR A C 1
ATOM 809 O O . TYR A 1 99 ? 11.493 4.547 -34.756 1.00 52.78 99 TYR A O 1
ATOM 817 N N . GLU A 1 100 ? 12.669 6.454 -34.792 1.00 48.09 100 GLU A N 1
ATOM 818 C CA . GLU A 1 100 ? 11.812 7.114 -33.814 1.00 48.09 100 GLU A CA 1
ATOM 819 C C . GLU A 1 100 ? 10.512 7.382 -34.571 1.00 48.09 100 GLU A C 1
ATOM 821 O O . GLU A 1 100 ? 10.462 8.235 -35.453 1.00 48.09 100 GLU A O 1
ATOM 826 N N . THR A 1 101 ? 9.458 6.616 -34.282 1.00 49.22 101 THR A N 1
ATOM 827 C CA . THR A 1 101 ? 8.108 7.089 -34.558 1.00 49.22 101 THR A CA 1
ATOM 828 C C . THR A 1 101 ? 7.971 8.341 -33.712 1.00 49.22 101 THR A C 1
ATOM 830 O O . THR A 1 101 ? 7.614 8.268 -32.533 1.00 49.22 101 THR A O 1
ATOM 833 N N . HIS A 1 102 ? 8.350 9.490 -34.273 1.00 48.94 102 HIS A N 1
ATOM 834 C CA . HIS A 1 102 ? 7.877 10.765 -33.789 1.00 48.94 102 HIS A CA 1
ATOM 835 C C . HIS A 1 102 ? 6.370 10.567 -33.666 1.00 48.94 102 HIS A C 1
ATOM 837 O O . HIS A 1 102 ? 5.706 10.271 -34.662 1.00 48.94 102 HIS A O 1
ATOM 843 N N . LEU A 1 103 ? 5.838 10.598 -32.438 1.00 52.84 103 LEU A N 1
ATOM 844 C CA . LEU A 1 103 ? 4.396 10.731 -32.303 1.00 52.84 103 LEU A CA 1
ATOM 845 C C . LEU A 1 103 ? 4.037 11.938 -33.173 1.00 52.84 103 LEU A C 1
ATOM 847 O O . LEU A 1 103 ? 4.704 12.970 -33.023 1.00 52.84 103 LEU A O 1
ATOM 851 N N . PRO A 1 104 ? 3.086 11.808 -34.113 1.00 48.38 104 PRO A N 1
ATOM 852 C CA . PRO A 1 104 ? 2.736 12.927 -34.964 1.00 48.38 104 PRO A CA 1
ATOM 853 C C . PRO A 1 104 ? 2.430 14.112 -34.054 1.00 48.38 104 PRO A C 1
ATOM 855 O O . PRO A 1 104 ? 1.708 13.975 -33.059 1.00 48.38 104 PRO A O 1
ATOM 858 N N . SER A 1 105 ? 3.056 15.254 -34.347 1.00 48.38 105 SER A N 1
ATOM 859 C CA . SER A 1 105 ? 2.742 16.507 -33.670 1.00 48.38 105 SER A CA 1
ATOM 860 C C . SER A 1 105 ? 1.222 16.657 -33.649 1.00 48.38 105 SER A C 1
ATOM 862 O O . SER A 1 105 ? 0.573 16.501 -34.686 1.00 48.38 105 SER A O 1
ATOM 864 N N . ARG A 1 106 ? 0.646 16.946 -32.473 1.00 52.34 106 ARG A N 1
ATOM 865 C CA . ARG A 1 106 ? -0.809 17.117 -32.305 1.00 52.34 106 ARG A CA 1
ATOM 866 C C . ARG A 1 106 ? -1.411 18.185 -33.227 1.00 52.34 106 ARG A C 1
ATOM 868 O O . ARG A 1 106 ? -2.627 18.238 -33.346 1.00 52.34 106 ARG A O 1
ATOM 875 N N . PHE A 1 107 ? -0.580 18.993 -33.886 1.00 52.56 107 PHE A N 1
ATOM 876 C CA . PHE A 1 107 ? -0.992 19.950 -34.908 1.00 52.56 107 PHE A CA 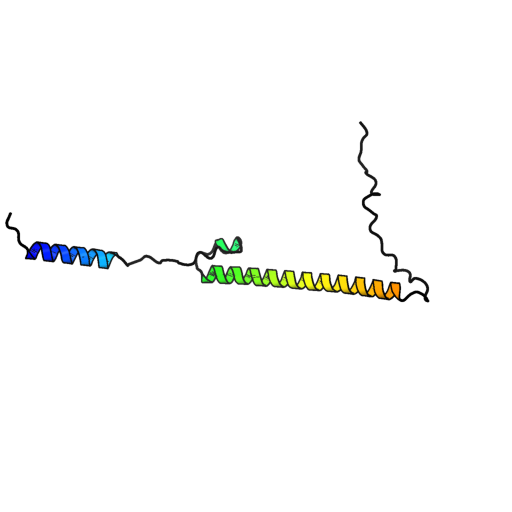1
ATOM 877 C C . PHE A 1 107 ? -1.559 19.316 -36.187 1.00 52.56 107 PHE A C 1
ATOM 879 O O . PHE A 1 107 ? -2.313 19.986 -36.878 1.00 52.56 107 PHE A O 1
ATOM 886 N N . ASN A 1 108 ? -1.257 18.043 -36.479 1.00 49.59 108 ASN A N 1
ATOM 887 C CA . ASN A 1 108 ? -1.706 17.365 -37.703 1.00 49.59 108 ASN A CA 1
ATOM 888 C C . ASN A 1 108 ? -2.662 16.188 -37.440 1.00 49.59 108 ASN A C 1
ATOM 890 O O . ASN A 1 108 ? -2.771 15.297 -38.282 1.00 49.59 108 ASN A O 1
ATOM 894 N N . LEU A 1 109 ? -3.353 16.135 -36.292 1.00 48.12 109 LEU A N 1
ATOM 895 C CA . LEU A 1 109 ? -4.513 15.244 -36.227 1.00 48.12 109 LEU A CA 1
ATOM 896 C C . LEU A 1 109 ? -5.614 15.849 -37.104 1.00 48.12 109 LEU A C 1
ATOM 898 O O . LEU A 1 109 ? -5.988 16.998 -36.861 1.00 48.12 109 LEU A O 1
ATOM 902 N N . PRO A 1 110 ? -6.160 15.114 -38.088 1.00 45.66 110 PRO A N 1
ATOM 903 C CA . PRO A 1 110 ? -7.364 15.563 -38.758 1.00 45.66 110 PRO A CA 1
ATOM 904 C C . PRO A 1 110 ? -8.444 15.710 -37.688 1.00 45.66 110 PRO A C 1
ATOM 906 O O . PRO A 1 110 ? -8.796 14.747 -37.002 1.00 45.66 110 PRO A O 1
ATOM 909 N N . THR A 1 111 ? -8.955 16.926 -37.521 1.00 52.66 111 THR A N 1
ATOM 910 C CA . THR A 1 111 ? -10.206 17.178 -36.811 1.00 52.66 111 THR A CA 1
ATOM 911 C C . THR A 1 111 ? -11.336 16.560 -37.626 1.00 52.66 111 THR A C 1
ATOM 913 O O . THR A 1 111 ? -12.053 17.252 -38.344 1.00 52.66 111 THR A O 1
ATOM 916 N N . TYR A 1 112 ? -11.476 15.238 -37.555 1.00 46.56 112 TYR A N 1
ATOM 917 C CA . TYR A 1 112 ? -12.721 14.581 -37.912 1.00 46.56 112 TYR A CA 1
ATOM 918 C C . TYR A 1 112 ? -13.775 15.072 -36.919 1.00 46.56 112 TYR A C 1
ATOM 920 O O . TYR A 1 112 ? -13.684 14.779 -35.728 1.00 46.56 112 TYR A O 1
ATOM 928 N N . GLY A 1 113 ? -14.726 15.872 -37.408 1.00 50.38 113 GLY A N 1
ATOM 929 C CA . GLY A 1 113 ? -15.875 16.327 -36.622 1.00 50.38 113 GLY A CA 1
ATOM 930 C C . GLY A 1 113 ? -16.042 17.836 -36.432 1.00 50.38 113 GLY A C 1
ATOM 931 O O . GLY A 1 113 ? -16.738 18.224 -35.503 1.00 50.38 113 GLY A O 1
ATOM 932 N N . LYS A 1 114 ? -15.459 18.702 -37.274 1.00 42.34 114 LYS A N 1
ATOM 933 C CA . LYS A 1 114 ? -16.000 20.064 -37.427 1.00 42.34 114 LYS A CA 1
ATOM 934 C C . LYS A 1 114 ? -17.040 20.063 -38.545 1.00 42.34 114 LYS A C 1
ATOM 936 O O . LYS A 1 114 ? -16.684 20.111 -39.718 1.00 42.34 114 LYS A O 1
ATOM 941 N N . THR A 1 115 ? -18.311 19.961 -38.177 1.00 45.38 115 THR A N 1
ATOM 942 C CA . THR A 1 115 ? -19.410 20.443 -39.019 1.00 45.38 115 THR A CA 1
ATOM 943 C C . THR A 1 115 ? -19.280 21.960 -39.144 1.00 45.38 115 THR A C 1
ATOM 945 O O . THR A 1 115 ? -18.971 22.628 -38.158 1.00 45.38 115 THR A O 1
ATOM 948 N N . ALA A 1 116 ? -19.412 22.469 -40.368 1.00 45.03 116 ALA A N 1
ATOM 949 C CA . ALA A 1 116 ? -19.403 23.899 -40.649 1.00 45.03 116 ALA A CA 1
ATOM 950 C C . ALA A 1 116 ? -20.702 24.540 -40.141 1.00 45.03 116 ALA A C 1
ATOM 952 O O . ALA A 1 116 ? -21.769 23.967 -40.367 1.00 45.03 116 ALA A O 1
ATOM 953 N N . ASP A 1 117 ? -20.574 25.701 -39.500 1.00 39.44 117 ASP A N 1
ATOM 954 C CA . ASP A 1 117 ? -21.625 26.722 -39.437 1.00 39.44 117 ASP A CA 1
ATOM 955 C C . ASP A 1 117 ? -21.344 27.759 -40.534 1.00 39.44 117 ASP A C 1
ATOM 957 O O . ASP A 1 117 ? -20.144 28.089 -40.725 1.00 39.44 117 ASP A O 1
#

pLDDT: mean 70.66, std 16.97, range [39.44, 95.44]

Radius of gyration: 37.6 Å; chains: 1; bounding box: 60×30×110 Å

Sequence (117 aa):
MKYNPLINFVISTALLASIVLSGCSGRRVYVYEKIPEANECRRYTEYFQVSKCNRKHHFVMSKKLFRAIQTTNNRLKKKFNQKVKCTQKNNRPIPTGCYETHLPSRFNLPTYGKTAD